Protein AF-A0A957IS91-F1 (afdb_monomer_lite)

Sequence (180 aa):
MLILPFYLSLERFSLSYPRSFPLLPERNVWNQNNEVGQFDVSTPWYSYVKANGDSWSEVRGMHPDLYAPIGESTNSTGSGFLGIGRINDPQIGEYIDAMVPVNPDDPTNFAMVQEFLQYTVEQMYNITTISFKKFVTWDERFWTGFPTAEEPAVMPLYWFQGGKYAIQSLEPVGGTTSSN

pLDDT: mean 80.68, std 21.42, range [22.53, 98.19]

Secondary structure (DSSP, 8-state):
--------------------S-----HHHHHHHHHHT--S--------S-TTS--HHHHGGG-GGG---TTS-GGGTT-GGGGGG----HHHHHHHHHHTTS-TTSHHHHHHHHHHHHHHHHTT-S----PPP------TTTEE----SSS-SS---TTSTTHHHHGGG-EETT------

Structure (mmCIF, N/CA/C/O backbone):
data_AF-A0A957IS91-F1
#
_entry.id   AF-A0A957IS91-F1
#
loop_
_atom_site.group_PDB
_atom_site.id
_atom_site.type_symbol
_atom_site.label_atom_id
_atom_site.label_alt_id
_atom_site.label_comp_id
_atom_site.label_asym_id
_atom_site.label_entity_id
_atom_site.label_seq_id
_atom_site.pdbx_PDB_ins_code
_atom_site.Cartn_x
_atom_site.Cartn_y
_atom_site.Cartn_z
_atom_site.occupancy
_atom_site.B_iso_or_equiv
_atom_site.auth_seq_id
_atom_site.auth_comp_id
_atom_site.auth_asym_id
_atom_site.auth_atom_id
_atom_site.pdbx_PDB_model_num
ATOM 1 N N . MET A 1 1 ? -8.140 35.185 -18.432 1.00 33.38 1 MET A N 1
ATOM 2 C CA . MET A 1 1 ? -7.737 33.922 -19.084 1.00 33.38 1 MET A CA 1
ATOM 3 C C . MET A 1 1 ? -8.965 33.028 -19.096 1.00 33.38 1 MET A C 1
ATOM 5 O O . MET A 1 1 ? -9.538 32.825 -18.035 1.00 33.38 1 MET A O 1
ATOM 9 N N . LEU A 1 2 ? -9.469 32.691 -20.286 1.00 22.53 2 LEU A N 1
ATOM 10 C CA . LEU A 1 2 ? -10.793 32.094 -20.485 1.00 22.53 2 LEU A CA 1
ATOM 11 C C . LEU A 1 2 ? -10.884 30.676 -19.906 1.00 22.53 2 LEU A C 1
ATOM 13 O O . LEU A 1 2 ? -10.027 29.841 -20.172 1.00 22.53 2 LEU A O 1
ATOM 17 N N . ILE A 1 3 ? -11.973 30.421 -19.182 1.00 27.77 3 ILE A N 1
ATOM 18 C CA . ILE A 1 3 ? -12.456 29.086 -18.829 1.00 27.77 3 ILE A CA 1
ATOM 19 C C . ILE A 1 3 ? -13.376 28.644 -19.972 1.00 27.77 3 ILE A C 1
ATOM 21 O O . ILE A 1 3 ? -14.403 29.276 -20.216 1.00 27.77 3 ILE A O 1
ATOM 25 N N . LEU A 1 4 ? -12.992 27.588 -20.687 1.00 23.02 4 LEU A N 1
ATOM 26 C CA . LEU A 1 4 ? -13.831 26.907 -21.674 1.00 23.02 4 LEU A CA 1
ATOM 27 C C . LEU A 1 4 ? -14.389 25.625 -21.034 1.00 23.02 4 LEU A C 1
ATOM 29 O O . LEU A 1 4 ? -13.597 24.771 -20.634 1.00 23.02 4 LEU A O 1
ATOM 33 N N . PRO A 1 5 ? -15.718 25.463 -20.922 1.00 29.02 5 PRO A N 1
ATOM 34 C CA . PRO A 1 5 ? -16.318 24.215 -20.479 1.00 29.02 5 PRO A CA 1
ATOM 35 C C . PRO A 1 5 ? -16.374 23.230 -21.653 1.00 29.02 5 PRO A C 1
ATOM 37 O O . PRO A 1 5 ? -17.042 23.485 -22.656 1.00 29.02 5 PRO A O 1
ATOM 40 N N . PHE A 1 6 ? -15.694 22.090 -21.531 1.00 26.09 6 PHE A N 1
ATOM 41 C CA . PHE A 1 6 ? -15.917 20.960 -22.429 1.00 26.09 6 PHE A CA 1
ATOM 42 C C . PHE A 1 6 ? -17.218 20.254 -22.036 1.00 26.09 6 PHE A C 1
ATOM 44 O O . PHE A 1 6 ? -17.311 19.583 -21.012 1.00 26.09 6 PHE A O 1
ATOM 51 N N . TYR A 1 7 ? -18.228 20.437 -22.882 1.00 24.75 7 TYR A N 1
ATOM 52 C CA . TYR A 1 7 ? -19.416 19.598 -22.972 1.00 24.75 7 TYR A CA 1
ATOM 53 C C . TYR A 1 7 ? -18.989 18.261 -23.599 1.00 24.75 7 TYR A C 1
ATOM 55 O O . TYR A 1 7 ? -18.598 18.235 -24.766 1.00 24.75 7 TYR A O 1
ATOM 63 N N . LEU A 1 8 ? -19.052 17.156 -22.854 1.00 27.36 8 LEU A N 1
ATOM 64 C CA . LEU A 1 8 ? -19.012 15.814 -23.439 1.00 27.36 8 LEU A CA 1
ATOM 65 C C . LEU A 1 8 ? -20.434 15.252 -23.464 1.00 27.36 8 LEU A C 1
ATOM 67 O O . LEU A 1 8 ? -21.094 15.100 -22.439 1.00 27.36 8 LEU A O 1
ATOM 71 N N . SER A 1 9 ? -20.889 15.027 -24.692 1.00 24.97 9 SER A N 1
ATOM 72 C CA . SER A 1 9 ? -22.183 14.484 -25.087 1.00 24.97 9 SER A CA 1
ATOM 73 C C . SER A 1 9 ? -22.446 13.117 -24.446 1.00 24.97 9 SER A C 1
ATOM 75 O O . SER A 1 9 ? -21.684 12.171 -24.639 1.00 24.97 9 SER A O 1
ATOM 77 N N . LEU A 1 10 ? -23.552 13.012 -23.707 1.00 31.70 10 LEU A N 1
ATOM 78 C CA . LEU A 1 10 ? -24.162 11.749 -23.295 1.00 31.70 10 LEU A CA 1
ATOM 79 C C . LEU A 1 10 ? -24.961 11.182 -24.476 1.00 31.70 10 LEU A C 1
ATOM 81 O O . LEU A 1 10 ? -26.180 11.321 -24.527 1.00 31.70 10 LEU A O 1
ATOM 85 N N . GLU A 1 11 ? -24.293 10.519 -25.419 1.00 28.36 11 GLU A N 1
ATOM 86 C CA . GLU A 1 11 ? -24.977 9.708 -26.428 1.00 28.36 11 GLU A CA 1
ATOM 87 C C . GLU A 1 11 ? -24.406 8.284 -26.493 1.00 28.36 11 GLU A C 1
ATOM 89 O O . GLU A 1 11 ? -23.259 8.052 -26.858 1.00 28.36 11 GLU A O 1
ATOM 94 N N . ARG A 1 12 ? -25.292 7.331 -26.166 1.00 27.02 12 ARG A N 1
ATOM 95 C CA . ARG A 1 12 ? -25.247 5.880 -26.431 1.00 27.02 12 ARG A CA 1
ATOM 96 C C . ARG A 1 12 ? -24.172 5.053 -25.717 1.00 27.02 12 ARG A C 1
ATOM 98 O O . ARG A 1 12 ? -23.272 4.484 -26.324 1.00 27.02 12 ARG A O 1
ATOM 105 N N . PHE A 1 13 ? -24.448 4.776 -24.445 1.00 30.67 13 PHE A N 1
ATOM 106 C CA . PHE A 1 13 ? -24.120 3.477 -23.852 1.00 30.67 13 PHE A CA 1
ATOM 107 C C . PHE A 1 13 ? -24.886 2.373 -24.611 1.00 30.67 13 PHE A C 1
ATOM 109 O O . PHE A 1 13 ? -26.092 2.208 -24.440 1.00 30.67 13 PHE A O 1
ATOM 116 N N . SER A 1 14 ? -24.195 1.628 -25.471 1.00 29.02 14 SER A N 1
ATOM 117 C CA . SER A 1 14 ? -24.682 0.371 -26.051 1.00 29.02 14 SER A CA 1
ATOM 118 C C . SER A 1 14 ? -23.737 -0.749 -25.631 1.00 29.02 14 SER A C 1
ATOM 120 O O . SER A 1 14 ? -22.934 -1.235 -26.423 1.00 29.02 14 SER A O 1
ATOM 122 N N . LEU A 1 15 ? -23.834 -1.166 -24.369 1.00 33.59 15 LEU A N 1
ATOM 123 C CA . LEU A 1 15 ? -23.301 -2.456 -23.946 1.00 33.59 15 LEU A CA 1
ATOM 124 C C . LEU A 1 15 ? -24.260 -3.544 -24.435 1.00 33.59 15 LEU A C 1
ATOM 126 O O . LEU A 1 15 ? -25.251 -3.868 -23.779 1.00 33.59 15 LEU A O 1
ATOM 130 N N . SER A 1 16 ? -23.980 -4.105 -25.606 1.00 32.78 16 SER A N 1
ATOM 131 C CA . SER A 1 16 ? -24.587 -5.356 -26.054 1.00 32.78 16 SER A CA 1
ATOM 132 C C . SER A 1 16 ? -23.918 -6.525 -25.327 1.00 32.78 16 SER A C 1
ATOM 134 O O . SER A 1 16 ? -23.074 -7.212 -25.892 1.00 32.78 16 SER A O 1
ATOM 136 N N . TYR A 1 17 ? -24.284 -6.738 -24.062 1.00 34.69 17 TYR A N 1
ATOM 137 C CA . TYR A 1 17 ? -24.038 -8.004 -23.370 1.00 34.69 17 TYR A CA 1
ATOM 138 C C . TYR A 1 17 ? -25.308 -8.867 -23.451 1.00 34.69 17 TYR A C 1
ATOM 140 O O . TYR A 1 17 ? -26.397 -8.363 -23.148 1.00 34.69 17 TYR A O 1
ATOM 148 N N . PRO A 1 18 ? -25.224 -10.149 -23.855 1.00 36.84 18 PRO A N 1
ATOM 149 C CA . PRO A 1 18 ? -26.378 -11.038 -23.841 1.00 36.84 18 PRO A CA 1
ATOM 150 C C . PRO A 1 18 ? -26.855 -11.234 -22.395 1.00 36.84 18 PRO A C 1
ATOM 152 O O . PRO A 1 18 ? -26.149 -11.771 -21.545 1.00 36.84 18 PRO A O 1
ATOM 155 N N . ARG A 1 19 ? -28.070 -10.750 -22.108 1.00 44.22 19 ARG A N 1
ATOM 156 C CA . ARG A 1 19 ? -28.733 -10.889 -20.807 1.00 44.22 19 ARG A CA 1
ATOM 157 C C . ARG A 1 19 ? -29.225 -12.320 -20.615 1.00 44.22 19 ARG A C 1
ATOM 159 O O . ARG A 1 19 ? -30.323 -12.651 -21.055 1.00 44.22 19 ARG A O 1
ATOM 166 N N . SER A 1 20 ? -28.469 -13.121 -19.876 1.00 42.72 20 SER A N 1
ATOM 167 C CA . SER A 1 20 ? -29.019 -14.269 -19.149 1.00 42.72 20 SER A CA 1
ATOM 168 C C . SER A 1 20 ? -28.084 -14.710 -18.022 1.00 42.72 20 SER A C 1
ATOM 170 O O . SER A 1 20 ? -27.448 -15.751 -18.123 1.00 42.72 20 SER A O 1
ATOM 172 N N . PHE A 1 21 ? -28.004 -13.936 -16.939 1.00 42.19 21 PHE A N 1
ATOM 173 C CA . PHE A 1 21 ? -27.538 -14.445 -15.644 1.00 42.19 21 PHE A CA 1
ATOM 174 C C . PHE A 1 21 ? -28.371 -13.811 -14.517 1.00 42.19 21 PHE A C 1
ATOM 176 O O . PHE A 1 21 ? -28.666 -12.614 -14.591 1.00 42.19 21 PHE A O 1
ATOM 183 N N . PRO A 1 22 ? -28.821 -14.588 -13.514 1.00 49.31 22 PRO A N 1
ATOM 184 C CA . PRO A 1 22 ? -29.612 -14.059 -12.412 1.00 49.31 22 PRO A CA 1
ATOM 185 C C . PRO A 1 22 ? -28.775 -13.097 -11.559 1.00 49.31 22 PRO A C 1
ATOM 187 O O . PRO A 1 22 ? -27.645 -13.389 -11.176 1.00 49.31 22 PRO A O 1
ATOM 190 N N . LEU A 1 23 ? -29.362 -11.933 -11.288 1.00 45.19 23 LEU A N 1
ATOM 191 C CA . LEU A 1 23 ? -28.785 -10.824 -10.537 1.00 45.19 23 LEU A CA 1
ATOM 192 C C . LEU A 1 23 ? -28.700 -11.167 -9.043 1.00 45.19 23 LEU A C 1
ATOM 194 O O . LEU A 1 23 ? -29.631 -10.914 -8.282 1.00 45.19 23 LEU A O 1
ATOM 198 N N . LEU A 1 24 ? -27.554 -11.688 -8.623 1.00 37.75 24 LEU A N 1
ATOM 199 C CA . LEU A 1 24 ? -27.008 -11.435 -7.295 1.00 37.75 24 LEU A CA 1
ATOM 200 C C . LEU A 1 24 ? -25.665 -10.728 -7.521 1.00 37.75 24 LEU A C 1
ATOM 202 O O . LEU A 1 24 ? -24.849 -11.256 -8.276 1.00 37.75 24 LEU A O 1
ATOM 206 N N . PRO A 1 25 ? -25.395 -9.552 -6.924 1.00 50.19 25 PRO A N 1
ATOM 207 C CA . PRO A 1 25 ? -24.035 -9.042 -6.866 1.00 50.19 25 PRO A CA 1
ATOM 208 C C . PRO A 1 25 ? -23.265 -9.945 -5.900 1.00 50.19 25 PRO A C 1
ATOM 210 O O . PRO A 1 25 ? -23.197 -9.706 -4.696 1.00 50.19 25 PRO A O 1
ATOM 213 N N . GLU A 1 26 ? -22.764 -11.064 -6.408 1.00 54.16 26 GLU A N 1
ATOM 214 C CA . GLU A 1 26 ? -21.944 -11.975 -5.634 1.00 54.16 26 GLU A CA 1
ATOM 215 C C . GLU A 1 26 ? -20.597 -11.284 -5.379 1.00 54.16 26 GLU A C 1
ATOM 217 O O . GLU A 1 26 ? -19.881 -10.936 -6.317 1.00 54.16 26 GLU A O 1
ATOM 222 N N . ARG A 1 27 ? -20.233 -11.081 -4.102 1.00 51.84 27 ARG A N 1
ATOM 223 C CA . ARG A 1 27 ? -18.931 -10.521 -3.668 1.00 51.84 27 ARG A CA 1
ATOM 224 C C . ARG A 1 27 ? -17.736 -11.193 -4.365 1.00 51.84 27 ARG A C 1
ATOM 226 O O . ARG A 1 27 ? -16.683 -10.582 -4.518 1.00 51.84 27 ARG A O 1
ATOM 233 N N . ASN A 1 28 ? -17.927 -12.442 -4.779 1.00 65.75 28 ASN A N 1
ATOM 234 C CA . ASN A 1 28 ? -16.974 -13.255 -5.517 1.00 65.75 28 ASN A CA 1
ATOM 235 C C . ASN A 1 28 ? -16.520 -12.595 -6.833 1.00 65.75 28 ASN A C 1
ATOM 237 O O . ASN A 1 28 ? -15.327 -12.559 -7.104 1.00 65.75 28 ASN A O 1
ATOM 241 N N . VAL A 1 29 ? -17.429 -11.952 -7.578 1.00 83.00 29 VAL A N 1
ATOM 242 C CA . VAL A 1 29 ? -17.112 -11.352 -8.888 1.00 83.00 29 VAL A CA 1
ATOM 243 C C . VAL A 1 29 ? -16.127 -10.190 -8.763 1.00 83.00 29 VAL A C 1
ATOM 245 O O . VAL A 1 29 ? -15.231 -10.059 -9.588 1.00 83.00 29 VAL A O 1
ATOM 248 N N . TRP A 1 30 ? -16.239 -9.355 -7.720 1.00 85.75 30 TRP A N 1
ATOM 249 C CA . TRP A 1 30 ? -15.304 -8.237 -7.539 1.00 85.75 30 TRP A CA 1
ATOM 250 C C . TRP A 1 30 ? -13.885 -8.732 -7.248 1.00 85.75 30 TRP A C 1
ATOM 252 O O . TRP A 1 30 ? -12.947 -8.299 -7.916 1.00 85.75 30 TRP A O 1
ATOM 262 N N . ASN A 1 31 ? -13.725 -9.655 -6.291 1.00 87.56 31 ASN A N 1
ATOM 263 C CA . ASN A 1 31 ? -12.413 -10.228 -5.972 1.00 87.56 31 ASN A CA 1
ATOM 264 C C . ASN A 1 31 ? -11.833 -10.941 -7.193 1.00 87.56 31 ASN A C 1
ATOM 266 O O . ASN A 1 31 ? -10.716 -10.637 -7.591 1.00 87.56 31 ASN A O 1
ATOM 270 N N . GLN A 1 32 ? -12.619 -11.809 -7.832 1.00 89.25 32 GLN A N 1
ATOM 271 C CA . GLN A 1 32 ? -12.192 -12.560 -9.006 1.00 89.25 32 GLN A CA 1
ATOM 272 C C . GLN A 1 32 ? -11.726 -11.627 -10.128 1.00 89.25 32 GLN A C 1
ATOM 274 O O . GLN A 1 32 ? -10.620 -11.792 -10.635 1.00 89.25 32 GLN A O 1
ATOM 279 N N . ASN A 1 33 ? -12.516 -10.606 -10.472 1.00 91.69 33 ASN A N 1
ATOM 280 C CA . ASN A 1 33 ? -12.156 -9.659 -11.525 1.00 91.69 33 ASN A CA 1
ATOM 281 C C . ASN A 1 33 ? -10.867 -8.897 -11.200 1.00 91.69 33 ASN A C 1
ATOM 283 O O . ASN A 1 33 ? -10.045 -8.703 -12.089 1.00 91.69 33 ASN A O 1
ATOM 287 N N . ASN A 1 34 ? -10.652 -8.496 -9.943 1.00 91.81 34 ASN A N 1
ATOM 288 C CA . ASN A 1 34 ? -9.395 -7.864 -9.529 1.00 91.81 34 ASN A CA 1
ATOM 289 C C . ASN A 1 34 ? -8.211 -8.834 -9.623 1.00 91.81 34 ASN A C 1
ATOM 291 O O . ASN A 1 34 ? -7.154 -8.486 -10.147 1.00 91.81 34 ASN A O 1
ATOM 295 N N . GLU A 1 35 ? -8.399 -10.060 -9.142 1.00 90.69 35 GLU A N 1
ATOM 296 C CA . GLU A 1 35 ? -7.369 -11.094 -9.129 1.00 90.69 35 GLU A CA 1
ATOM 297 C C . GLU A 1 35 ? -6.911 -11.468 -10.532 1.00 90.69 35 GLU A C 1
ATOM 299 O O . GLU A 1 35 ? -5.716 -11.677 -10.710 1.00 90.69 35 GLU A O 1
ATOM 304 N N . VAL A 1 36 ? -7.814 -11.520 -11.520 1.00 93.38 36 VAL A N 1
ATOM 305 C CA . VAL A 1 36 ? -7.482 -11.838 -12.923 1.00 93.38 36 VAL A CA 1
ATOM 306 C C . VAL A 1 36 ? -7.310 -10.609 -13.826 1.00 93.38 36 VAL A C 1
ATOM 308 O O . VAL A 1 36 ? -7.048 -10.759 -15.017 1.00 93.38 36 VAL A O 1
ATOM 311 N N . GLY A 1 37 ? -7.441 -9.390 -13.299 1.00 92.88 37 GLY A N 1
ATOM 312 C CA . GLY A 1 37 ? -7.270 -8.156 -14.077 1.00 92.88 37 GLY A CA 1
ATOM 313 C C . GLY A 1 37 ? -8.407 -7.860 -15.065 1.00 92.88 37 GLY A C 1
ATOM 314 O O . GLY A 1 37 ? -8.194 -7.180 -16.062 1.00 92.88 37 GLY A O 1
ATOM 315 N N . GLN A 1 38 ? -9.612 -8.384 -14.829 1.00 93.25 38 GLN A N 1
ATOM 316 C CA . GLN A 1 38 ? -10.804 -8.143 -15.651 1.00 93.25 38 GLN A CA 1
ATOM 317 C C . GLN A 1 38 ? -11.577 -6.900 -15.182 1.00 93.25 38 GLN A C 1
ATOM 319 O O . GLN A 1 38 ? -12.720 -6.986 -14.727 1.00 93.25 38 GLN A O 1
ATOM 324 N N . PHE A 1 39 ? -10.946 -5.731 -15.280 1.00 91.88 39 PHE A N 1
ATOM 325 C CA . PHE A 1 39 ? -11.555 -4.438 -14.969 1.00 91.88 39 PHE A CA 1
ATOM 326 C C . PHE A 1 39 ? -10.916 -3.316 -15.800 1.00 91.88 39 PHE A C 1
ATOM 328 O O . PHE A 1 39 ? -9.739 -3.393 -16.135 1.00 91.88 39 PHE A O 1
ATOM 335 N N . ASP A 1 40 ? -11.677 -2.255 -16.085 1.00 91.19 40 ASP A N 1
ATOM 336 C CA . ASP A 1 40 ? -11.131 -1.022 -16.679 1.00 91.19 40 ASP A CA 1
ATOM 337 C C . ASP A 1 40 ? -10.598 -0.075 -15.593 1.00 91.19 40 ASP A C 1
ATOM 339 O O . ASP A 1 40 ? -9.540 0.531 -15.725 1.00 91.19 40 ASP A O 1
ATOM 343 N N . VAL A 1 41 ? -11.347 0.043 -14.491 1.00 90.50 41 VAL A N 1
ATOM 344 C CA . VAL A 1 41 ? -10.998 0.845 -13.313 1.00 90.50 41 VAL A CA 1
ATOM 345 C C . VAL A 1 41 ? -11.390 0.063 -12.064 1.00 90.50 41 VAL A C 1
ATOM 347 O O . VAL A 1 41 ? -12.507 -0.449 -11.969 1.00 90.50 41 VAL A O 1
ATOM 350 N N . SER A 1 42 ? -10.485 0.002 -11.090 1.00 89.50 42 SER A N 1
ATOM 351 C CA . SER A 1 42 ? -10.752 -0.549 -9.762 1.00 89.50 42 SER A CA 1
ATOM 352 C C . SER A 1 42 ? -10.360 0.457 -8.685 1.00 89.50 42 SER A C 1
ATOM 354 O O . SER A 1 42 ? -9.519 1.328 -8.899 1.00 89.50 42 SER A O 1
ATOM 356 N N . THR A 1 43 ? -10.978 0.337 -7.514 1.00 88.62 43 THR A N 1
ATOM 357 C CA . THR A 1 43 ? -10.685 1.166 -6.337 1.00 88.62 43 THR A CA 1
ATOM 358 C C . THR A 1 43 ? -10.249 0.286 -5.161 1.00 88.62 43 THR A C 1
ATOM 360 O O . THR A 1 43 ? -10.977 0.185 -4.167 1.00 88.62 43 THR A O 1
ATOM 363 N N . PRO A 1 44 ? -9.122 -0.437 -5.279 1.00 85.88 44 PRO A N 1
ATOM 364 C CA . PRO A 1 44 ? -8.609 -1.269 -4.201 1.00 85.88 44 PRO A CA 1
ATOM 365 C C . PRO A 1 44 ? -7.944 -0.414 -3.112 1.00 85.88 44 PRO A C 1
ATOM 367 O O . PRO A 1 44 ? -7.706 0.785 -3.267 1.00 85.88 44 PRO A O 1
ATOM 370 N N . TRP A 1 45 ? -7.630 -1.057 -1.990 1.00 84.00 45 TRP A N 1
ATOM 371 C CA . TRP A 1 45 ? -6.858 -0.441 -0.918 1.00 84.00 45 TRP A CA 1
ATOM 372 C C . TRP A 1 45 ? -5.364 -0.557 -1.209 1.00 84.00 45 TRP A C 1
ATOM 374 O O . TRP A 1 45 ? -4.874 -1.661 -1.441 1.00 84.00 45 TRP A O 1
ATOM 384 N N . TYR A 1 46 ? -4.649 0.563 -1.114 1.00 82.75 46 TYR A N 1
ATOM 385 C CA . TYR A 1 46 ? -3.196 0.608 -1.238 1.00 82.75 46 TYR A CA 1
ATOM 386 C C . TYR A 1 46 ? -2.551 1.343 -0.071 1.00 82.75 46 TYR A C 1
ATOM 388 O O . TYR A 1 46 ? -3.114 2.272 0.508 1.00 82.75 46 TYR A O 1
ATOM 396 N N . SER A 1 47 ? -1.346 0.898 0.248 1.00 86.94 47 SER A N 1
ATOM 397 C CA . SER A 1 47 ? -0.418 1.519 1.175 1.00 86.94 47 SER A CA 1
ATOM 398 C C . SER A 1 47 ? 0.948 1.432 0.512 1.00 86.94 47 SER A C 1
ATOM 400 O O . SER A 1 47 ? 1.309 0.376 0.002 1.00 86.94 47 SER A O 1
ATOM 402 N N . TYR A 1 48 ? 1.656 2.556 0.452 1.00 90.06 48 TYR A N 1
ATOM 403 C CA . TYR A 1 48 ? 2.996 2.617 -0.129 1.00 90.06 48 TYR A CA 1
ATOM 404 C C . TYR A 1 48 ? 4.078 2.711 0.938 1.00 90.06 48 TYR A C 1
ATOM 406 O O . TYR A 1 48 ? 5.212 2.350 0.682 1.00 90.06 48 TYR A O 1
ATOM 414 N N . VAL A 1 49 ? 3.755 3.230 2.123 1.00 91.62 49 VAL A N 1
ATOM 415 C CA . VAL A 1 49 ? 4.749 3.525 3.155 1.00 91.62 49 VAL A CA 1
ATOM 416 C C . VAL A 1 49 ? 4.143 3.258 4.523 1.00 91.62 49 VAL A C 1
ATOM 418 O O . VAL A 1 49 ? 2.987 3.595 4.793 1.00 91.62 49 VAL A O 1
ATOM 421 N N . LYS A 1 50 ? 4.942 2.669 5.405 1.00 89.62 50 LYS A N 1
ATOM 422 C CA . LYS A 1 50 ? 4.606 2.463 6.810 1.00 89.62 50 LYS A CA 1
ATOM 423 C C . LYS A 1 50 ? 4.724 3.750 7.613 1.00 89.62 50 LYS A C 1
ATOM 425 O O . LYS A 1 50 ? 5.387 4.708 7.235 1.00 89.62 50 LYS A O 1
ATOM 430 N N . ALA A 1 51 ? 4.145 3.740 8.810 1.00 85.06 51 ALA A N 1
ATOM 431 C CA . ALA A 1 51 ? 4.239 4.871 9.731 1.00 85.06 51 ALA A CA 1
ATOM 432 C C . ALA A 1 51 ? 5.685 5.223 10.146 1.00 85.06 51 ALA A C 1
ATOM 434 O O . ALA A 1 51 ? 5.934 6.361 10.525 1.00 85.06 51 ALA A O 1
ATOM 435 N N . ASN A 1 52 ? 6.627 4.274 10.074 1.00 87.94 52 ASN A N 1
ATOM 436 C CA . ASN A 1 52 ? 8.049 4.513 10.349 1.00 87.94 52 ASN A CA 1
ATOM 437 C C . ASN A 1 52 ? 8.834 5.042 9.132 1.00 87.94 52 ASN A C 1
ATOM 439 O O . ASN A 1 52 ? 10.030 5.268 9.253 1.00 87.94 52 ASN A O 1
ATOM 443 N N . GLY A 1 53 ? 8.190 5.224 7.974 1.00 90.69 53 GLY A N 1
ATOM 444 C CA . GLY A 1 53 ? 8.831 5.712 6.752 1.00 90.69 53 GLY A CA 1
ATOM 445 C C . GLY A 1 53 ? 9.407 4.627 5.838 1.00 90.69 53 GLY A C 1
ATOM 446 O O . GLY A 1 53 ? 9.788 4.951 4.719 1.00 90.69 53 GLY A O 1
ATOM 447 N N . ASP A 1 54 ? 9.426 3.357 6.256 1.00 94.56 54 ASP A N 1
ATOM 448 C CA . ASP A 1 54 ? 9.822 2.244 5.383 1.00 94.56 54 ASP A CA 1
ATOM 449 C C . ASP A 1 54 ? 8.737 1.914 4.350 1.00 94.56 54 ASP A C 1
ATOM 451 O O . ASP A 1 54 ? 7.547 1.866 4.671 1.00 94.56 54 ASP A O 1
ATOM 455 N N . SER A 1 55 ? 9.160 1.646 3.117 1.00 94.94 55 SER A N 1
ATOM 456 C CA . SER A 1 55 ? 8.286 1.315 1.987 1.00 94.94 55 SER A CA 1
ATOM 457 C C . SER A 1 55 ? 8.410 -0.142 1.560 1.00 94.94 55 SER A C 1
ATOM 459 O O . SER A 1 55 ? 7.416 -0.739 1.152 1.00 94.94 55 SER A O 1
ATOM 461 N N . TRP A 1 56 ? 9.595 -0.757 1.680 1.00 94.94 56 TRP A N 1
ATOM 462 C CA . TRP A 1 56 ? 9.911 -2.010 0.981 1.00 94.94 56 TRP A CA 1
ATOM 463 C C . TRP A 1 56 ? 8.862 -3.096 1.213 1.00 94.94 56 TRP A C 1
ATOM 465 O O . TRP A 1 56 ? 8.338 -3.719 0.289 1.00 94.94 56 TRP A O 1
ATOM 475 N N . SER A 1 57 ? 8.497 -3.288 2.474 1.00 91.94 57 SER A N 1
ATOM 476 C CA . SER A 1 57 ? 7.532 -4.308 2.874 1.00 91.94 57 SER A CA 1
ATOM 477 C C . SER A 1 57 ? 6.096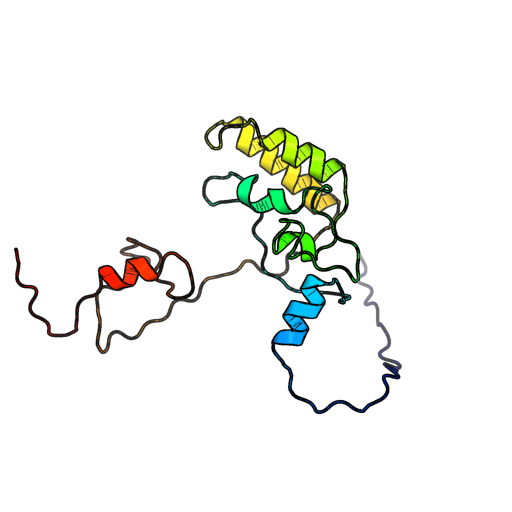 -4.048 2.391 1.00 91.94 57 SER A C 1
ATOM 479 O O . SER A 1 57 ? 5.330 -5.005 2.272 1.00 91.94 57 SER A O 1
ATOM 481 N N . GLU A 1 58 ? 5.749 -2.796 2.083 1.00 92.56 58 GLU A N 1
ATOM 482 C CA . GLU A 1 58 ? 4.455 -2.376 1.531 1.00 92.56 58 GLU A CA 1
ATOM 483 C C . GLU A 1 58 ? 4.423 -2.423 0.001 1.00 92.56 58 GLU A C 1
ATOM 485 O O . GLU A 1 58 ? 3.342 -2.571 -0.551 1.00 92.56 58 GLU A O 1
ATOM 490 N N . VAL A 1 59 ? 5.569 -2.330 -0.688 1.00 94.50 59 VAL A N 1
ATOM 491 C CA . VAL A 1 59 ? 5.614 -2.205 -2.162 1.00 94.50 59 VAL A CA 1
ATOM 492 C C . VAL A 1 59 ? 6.272 -3.374 -2.883 1.00 94.50 59 VAL A C 1
ATOM 494 O O . VAL A 1 59 ? 6.093 -3.509 -4.089 1.00 94.50 59 VAL A O 1
ATOM 497 N N . ARG A 1 60 ? 6.966 -4.279 -2.176 1.00 94.25 60 ARG A N 1
ATOM 498 C CA . ARG A 1 60 ? 7.680 -5.428 -2.775 1.00 94.25 60 ARG A CA 1
ATOM 499 C C . ARG A 1 60 ? 6.836 -6.280 -3.726 1.00 94.25 60 ARG A C 1
ATOM 501 O O . ARG A 1 60 ? 7.369 -6.893 -4.639 1.00 94.25 60 ARG A O 1
ATOM 508 N N . GLY A 1 61 ? 5.518 -6.333 -3.519 1.00 93.75 61 GLY A N 1
ATOM 509 C CA . GLY A 1 61 ? 4.604 -7.082 -4.383 1.00 93.75 61 GLY A CA 1
ATOM 510 C C . GLY A 1 61 ? 4.410 -6.468 -5.774 1.00 93.75 61 GLY A C 1
ATOM 511 O O . GLY A 1 61 ? 3.816 -7.112 -6.629 1.00 93.75 61 GLY A O 1
ATOM 512 N N . MET A 1 62 ? 4.903 -5.249 -6.007 1.00 94.38 62 MET A N 1
ATOM 513 C CA . MET A 1 62 ? 4.937 -4.597 -7.319 1.00 94.38 62 MET A CA 1
ATOM 514 C C . MET A 1 62 ? 6.155 -5.005 -8.159 1.00 94.38 62 MET A C 1
ATOM 516 O O . MET A 1 62 ? 6.273 -4.550 -9.293 1.00 94.38 62 MET A O 1
ATOM 520 N N . HIS A 1 63 ? 7.067 -5.826 -7.622 1.00 96.75 63 HIS A N 1
ATOM 521 C CA . HIS A 1 63 ? 8.253 -6.253 -8.359 1.00 96.75 63 HIS A CA 1
ATOM 522 C C . HIS A 1 63 ? 7.855 -7.000 -9.652 1.00 96.75 63 HIS A C 1
ATOM 524 O O . HIS A 1 63 ? 7.008 -7.898 -9.576 1.00 96.75 63 HIS A O 1
ATOM 530 N N . PRO A 1 64 ? 8.459 -6.689 -10.818 1.00 96.75 64 PRO A N 1
ATOM 531 C CA . PRO A 1 64 ? 8.128 -7.311 -12.108 1.00 96.75 64 PRO A CA 1
ATOM 532 C C . PRO A 1 64 ? 8.169 -8.844 -12.118 1.00 96.75 64 PRO A C 1
ATOM 534 O O . PRO A 1 64 ? 7.352 -9.476 -12.778 1.00 96.75 64 PRO A O 1
ATOM 537 N N . ASP A 1 65 ? 9.049 -9.461 -11.328 1.00 96.81 65 ASP A N 1
ATOM 538 C CA . ASP A 1 65 ? 9.109 -10.929 -11.188 1.00 96.81 65 ASP A CA 1
ATOM 539 C C . ASP A 1 65 ? 7.831 -11.556 -10.604 1.00 96.81 65 ASP A C 1
ATOM 541 O O . ASP A 1 65 ? 7.604 -12.757 -10.746 1.00 96.81 65 ASP A O 1
ATOM 545 N N . LEU A 1 66 ? 6.992 -10.761 -9.935 1.00 96.56 66 LEU A N 1
ATOM 546 C CA . LEU A 1 66 ? 5.719 -11.191 -9.350 1.00 96.56 66 LEU A CA 1
ATOM 547 C C . LEU A 1 66 ? 4.524 -10.828 -10.251 1.00 96.56 66 LEU A C 1
ATOM 549 O O . LEU A 1 66 ? 3.367 -10.943 -9.831 1.00 96.56 66 LEU A O 1
ATOM 553 N N . TYR A 1 67 ? 4.787 -10.375 -11.478 1.00 96.50 67 TYR A N 1
ATOM 554 C CA . TYR A 1 67 ? 3.768 -10.012 -12.452 1.00 96.50 67 TYR A CA 1
ATOM 555 C C . TYR A 1 67 ? 2.957 -11.229 -12.918 1.00 96.50 67 TYR A C 1
ATOM 557 O O . TYR A 1 67 ? 3.493 -12.306 -13.173 1.00 96.50 67 TYR A O 1
ATOM 565 N N . ALA A 1 68 ? 1.652 -11.021 -13.097 1.00 95.69 68 ALA A N 1
ATOM 566 C CA . ALA A 1 68 ? 0.765 -11.928 -13.819 1.00 95.69 68 ALA A CA 1
ATOM 567 C C . ALA A 1 68 ? 0.055 -11.151 -14.937 1.00 95.69 68 ALA A C 1
ATOM 569 O O . ALA A 1 68 ? -0.419 -10.042 -14.678 1.00 95.69 68 ALA A O 1
ATOM 570 N N . PRO A 1 69 ? -0.077 -11.699 -16.155 1.00 94.81 69 PRO A N 1
ATOM 571 C CA . PRO A 1 69 ? -0.836 -11.054 -17.221 1.00 94.81 69 PRO A CA 1
ATOM 572 C C . PRO A 1 69 ? -2.346 -11.016 -16.927 1.00 94.81 69 PRO A C 1
ATOM 574 O O . PRO A 1 69 ? -2.860 -11.651 -16.004 1.00 94.81 69 PRO A O 1
ATOM 577 N N . ILE A 1 70 ? -3.088 -10.239 -17.720 1.00 94.00 70 ILE A N 1
ATOM 578 C CA . ILE A 1 70 ? -4.559 -10.226 -17.667 1.00 94.00 70 ILE A CA 1
ATOM 579 C C . ILE A 1 70 ? -5.090 -11.616 -18.045 1.00 94.00 70 ILE A C 1
ATOM 581 O O . ILE A 1 70 ? -4.646 -12.216 -19.020 1.00 9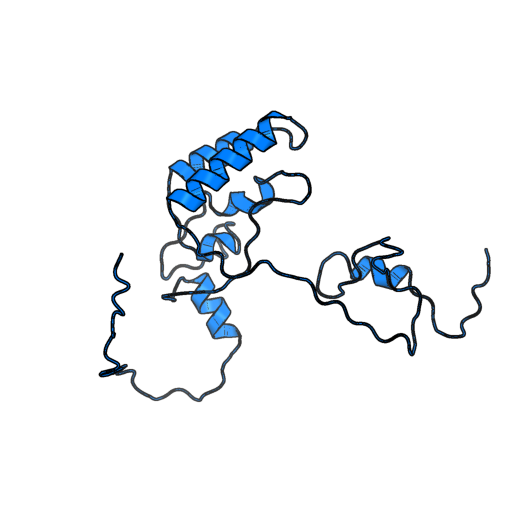4.00 70 ILE A O 1
ATOM 585 N N . GLY A 1 71 ? -6.064 -12.110 -17.283 1.00 92.62 71 GLY A N 1
ATOM 586 C CA . GLY A 1 71 ? -6.617 -13.460 -17.397 1.00 92.62 71 GLY A CA 1
ATOM 587 C C . GLY A 1 71 ? -5.949 -14.478 -16.470 1.00 92.62 71 GLY A C 1
ATOM 588 O O . GLY A 1 71 ? -6.550 -15.512 -16.185 1.00 92.62 71 GLY A O 1
ATOM 589 N N . GLU A 1 72 ? -4.765 -14.169 -15.939 1.00 93.50 72 GLU A N 1
ATOM 590 C CA . GLU A 1 72 ? -4.082 -14.981 -14.932 1.00 93.50 72 GLU A CA 1
ATOM 591 C C . GLU A 1 72 ? -4.235 -14.362 -13.540 1.00 93.50 72 GLU A C 1
ATOM 593 O O . GLU A 1 72 ? -4.224 -13.140 -13.371 1.00 93.50 72 GLU A O 1
ATOM 598 N N . SER A 1 73 ? -4.412 -15.218 -12.530 1.00 92.12 73 SER A N 1
ATOM 599 C CA . SER A 1 73 ? -4.602 -14.780 -11.146 1.00 92.12 73 SER A CA 1
ATOM 600 C C . SER A 1 73 ? -3.282 -14.332 -10.515 1.00 92.12 73 SER A C 1
ATOM 602 O O . SER A 1 73 ? -2.284 -15.044 -10.580 1.00 92.12 73 SER A O 1
ATOM 604 N N . THR A 1 74 ? -3.292 -13.201 -9.810 1.00 92.69 74 THR A N 1
ATOM 605 C CA . THR A 1 74 ? -2.144 -12.722 -9.015 1.00 92.69 74 THR A CA 1
ATOM 606 C C . THR A 1 74 ? -1.949 -13.456 -7.692 1.00 92.69 74 THR A C 1
ATOM 608 O O . THR A 1 74 ? -0.917 -13.303 -7.044 1.00 92.69 74 THR A O 1
ATOM 611 N N . ASN A 1 75 ? -2.916 -14.266 -7.251 1.00 88.00 75 ASN A N 1
ATOM 612 C CA . ASN A 1 75 ? -2.829 -14.932 -5.948 1.00 88.00 75 ASN A CA 1
ATOM 613 C C . ASN A 1 75 ? -1.658 -15.923 -5.859 1.00 88.00 75 ASN A C 1
ATOM 615 O O . ASN A 1 75 ? -1.142 -16.164 -4.769 1.00 88.00 75 ASN A O 1
ATOM 619 N N . SER A 1 76 ? -1.221 -16.478 -6.991 1.00 85.25 76 SER A N 1
ATOM 620 C CA . SER A 1 76 ? -0.117 -17.439 -7.057 1.00 85.25 76 SER A CA 1
ATOM 621 C C . SER A 1 76 ? 1.267 -16.810 -7.211 1.00 85.25 76 SER A C 1
ATOM 623 O O . SER A 1 76 ? 2.251 -17.529 -7.066 1.00 85.25 76 SER A O 1
ATOM 625 N N . THR A 1 77 ? 1.377 -15.510 -7.499 1.00 90.12 77 THR A N 1
ATOM 626 C CA . THR A 1 77 ? 2.683 -14.886 -7.780 1.00 90.12 77 THR A CA 1
ATOM 627 C C . THR A 1 77 ? 3.393 -14.386 -6.531 1.00 90.12 77 THR A C 1
ATOM 629 O O . THR A 1 77 ? 4.598 -14.187 -6.552 1.00 90.12 77 THR A O 1
ATOM 632 N N . GLY A 1 78 ? 2.668 -14.176 -5.430 1.00 88.94 78 GLY A N 1
ATOM 633 C CA . GLY A 1 78 ? 3.213 -13.532 -4.233 1.00 88.94 78 GLY A CA 1
ATOM 634 C C . GLY A 1 78 ? 3.180 -11.999 -4.277 1.00 88.94 78 GLY A C 1
ATOM 635 O O . GLY A 1 78 ? 3.572 -11.370 -3.295 1.00 88.94 78 GLY A O 1
ATOM 636 N N . SER A 1 79 ? 2.638 -11.390 -5.342 1.00 89.25 79 SER A N 1
ATOM 637 C CA . SER A 1 79 ? 2.417 -9.936 -5.434 1.00 89.25 79 SER A CA 1
ATOM 638 C C . SER A 1 79 ? 1.405 -9.412 -4.407 1.00 89.25 79 SER A C 1
ATOM 640 O O . SER A 1 79 ? 1.340 -8.214 -4.124 1.00 89.25 79 SER A O 1
ATOM 642 N N . GLY A 1 80 ? 0.550 -10.297 -3.882 1.00 85.12 80 GLY A N 1
ATOM 643 C CA . GLY A 1 80 ? -0.598 -9.917 -3.064 1.00 85.12 80 GLY A CA 1
ATOM 644 C C . GLY A 1 80 ? -1.522 -8.944 -3.805 1.00 85.12 80 GLY A C 1
ATOM 645 O O . GLY A 1 80 ? -1.621 -8.973 -5.034 1.00 85.12 80 GLY A O 1
ATOM 646 N N . PHE A 1 81 ? -2.164 -8.044 -3.056 1.00 84.31 81 PHE A N 1
ATOM 647 C CA . PHE A 1 81 ? -3.092 -7.041 -3.596 1.00 84.31 81 PHE A CA 1
ATOM 648 C C . PHE A 1 81 ? -2.433 -6.015 -4.541 1.00 84.31 81 PHE A C 1
ATOM 650 O O . PHE A 1 81 ? -3.129 -5.365 -5.317 1.00 84.31 81 PHE A O 1
ATOM 657 N N . LEU A 1 82 ? -1.103 -5.877 -4.523 1.00 89.69 82 LEU A N 1
ATOM 658 C CA . LEU A 1 82 ? -0.377 -4.924 -5.374 1.00 89.69 82 LEU A CA 1
ATOM 659 C C . LEU A 1 82 ? -0.354 -5.349 -6.844 1.00 89.69 82 LEU A C 1
ATOM 661 O O . LEU A 1 82 ? -0.408 -4.499 -7.728 1.00 89.69 82 LEU A O 1
ATOM 665 N N . GLY A 1 83 ? -0.382 -6.658 -7.110 1.00 90.00 83 GLY A N 1
ATOM 666 C CA . GLY A 1 83 ? -0.425 -7.190 -8.475 1.00 90.00 83 GLY A CA 1
ATOM 667 C C . GLY A 1 83 ? -1.717 -6.860 -9.227 1.00 90.00 83 GLY A C 1
ATOM 668 O O . GLY A 1 83 ? -1.755 -6.955 -10.455 1.00 90.00 83 GLY A O 1
ATOM 669 N N . ILE A 1 84 ? -2.776 -6.434 -8.523 1.00 91.69 84 ILE A N 1
ATOM 670 C CA . ILE A 1 84 ? -4.056 -6.044 -9.134 1.00 91.69 84 ILE A CA 1
ATOM 671 C C . ILE A 1 84 ? -3.832 -4.974 -10.206 1.00 91.69 84 ILE A C 1
ATOM 673 O O . ILE A 1 84 ? -4.394 -5.101 -11.285 1.00 91.69 84 ILE A O 1
ATOM 677 N N . GLY A 1 85 ? -2.952 -3.996 -9.965 1.00 90.62 85 GLY A N 1
ATOM 678 C CA . GLY A 1 85 ? -2.688 -2.897 -10.901 1.00 90.62 85 GLY A CA 1
ATOM 679 C C . GLY A 1 85 ? -2.002 -3.299 -12.212 1.00 90.62 85 GLY A C 1
ATOM 680 O O . GLY A 1 85 ? -1.903 -2.467 -13.106 1.00 90.62 85 GLY A O 1
ATOM 681 N N . ARG A 1 86 ? -1.529 -4.550 -12.347 1.00 93.19 86 ARG A N 1
ATOM 682 C CA . ARG A 1 86 ? -0.863 -5.077 -13.558 1.00 93.19 86 ARG A CA 1
ATOM 683 C C . ARG A 1 86 ? 0.297 -4.215 -14.065 1.00 93.19 86 ARG A C 1
ATOM 685 O O . ARG A 1 86 ? 0.587 -4.184 -15.259 1.00 93.19 86 ARG A O 1
ATOM 692 N N . ILE A 1 87 ? 0.986 -3.562 -13.138 1.00 93.25 87 ILE A N 1
ATOM 693 C CA . ILE A 1 87 ? 2.180 -2.772 -13.419 1.00 93.25 87 ILE A CA 1
ATOM 694 C C . ILE A 1 87 ? 3.331 -3.748 -13.679 1.00 93.25 87 ILE A C 1
ATOM 696 O O . ILE A 1 87 ? 3.611 -4.609 -12.849 1.00 93.25 87 ILE A O 1
ATOM 700 N N . ASN A 1 88 ? 3.963 -3.625 -14.844 1.00 95.75 88 ASN A N 1
ATOM 701 C CA . ASN A 1 88 ? 5.135 -4.404 -15.236 1.00 95.75 88 ASN A CA 1
ATOM 702 C C . ASN A 1 88 ? 6.224 -3.451 -15.725 1.00 95.75 88 ASN A C 1
ATOM 704 O O . ASN A 1 88 ? 6.439 -3.289 -16.926 1.00 95.75 88 ASN A O 1
ATOM 708 N N . ASP A 1 89 ? 6.831 -2.755 -14.772 1.00 97.44 89 ASP A N 1
ATOM 709 C CA . ASP A 1 89 ? 7.830 -1.732 -15.031 1.00 97.44 89 ASP A CA 1
ATOM 710 C C . ASP A 1 89 ? 9.171 -2.138 -14.401 1.00 97.44 89 ASP A C 1
ATOM 712 O O . ASP A 1 89 ? 9.250 -2.248 -13.173 1.00 97.44 89 ASP A O 1
ATOM 716 N N . PRO A 1 90 ? 10.231 -2.356 -15.204 1.00 97.81 90 PRO A N 1
ATOM 717 C CA . PRO A 1 90 ? 11.542 -2.733 -14.686 1.00 97.81 90 PRO A CA 1
ATOM 718 C C . PRO A 1 90 ? 12.120 -1.701 -13.713 1.00 97.81 90 PRO A C 1
ATOM 720 O O . PRO A 1 90 ? 12.802 -2.090 -12.770 1.00 97.81 90 PRO A O 1
ATOM 723 N N . GLN A 1 91 ? 11.807 -0.412 -13.876 1.00 98.00 91 GLN A N 1
ATOM 724 C CA . GLN A 1 91 ? 12.334 0.633 -13.002 1.00 98.00 91 GLN A CA 1
ATOM 725 C C . GLN A 1 91 ? 11.762 0.531 -11.579 1.00 98.00 91 GLN A C 1
ATOM 727 O O . GLN A 1 91 ? 12.467 0.788 -10.605 1.00 98.00 91 GLN A O 1
ATOM 732 N N . ILE A 1 92 ? 10.513 0.076 -11.427 1.00 97.19 92 ILE A N 1
ATOM 733 C CA . ILE A 1 92 ? 9.952 -0.274 -10.111 1.00 97.19 92 ILE A CA 1
ATOM 734 C C . ILE A 1 92 ? 10.742 -1.420 -9.471 1.00 97.19 92 ILE A C 1
ATOM 736 O O . ILE A 1 92 ? 10.990 -1.381 -8.266 1.00 97.19 92 ILE A O 1
ATOM 740 N N . GLY A 1 93 ? 11.162 -2.409 -10.266 1.00 97.75 93 GLY A N 1
ATOM 741 C CA . GLY A 1 93 ? 12.043 -3.485 -9.810 1.00 97.75 93 GLY A CA 1
ATOM 742 C C . GLY A 1 93 ? 13.361 -2.948 -9.252 1.00 97.75 93 GLY A C 1
ATOM 743 O O . GLY A 1 93 ? 13.704 -3.246 -8.112 1.00 97.75 93 GLY A O 1
ATOM 744 N N . GLU A 1 94 ? 14.026 -2.057 -9.992 1.00 98.19 94 GLU A N 1
ATOM 745 C CA . GLU A 1 94 ? 15.284 -1.427 -9.563 1.00 98.19 94 GLU A CA 1
ATOM 746 C C . GLU A 1 94 ? 15.146 -0.677 -8.228 1.00 98.19 94 GLU A C 1
ATOM 748 O O . GLU A 1 94 ? 15.994 -0.825 -7.345 1.00 98.19 94 GLU A O 1
ATOM 753 N N . TYR A 1 95 ? 14.064 0.089 -8.038 1.00 97.56 95 TYR A N 1
ATOM 754 C CA . TYR A 1 95 ? 13.798 0.755 -6.759 1.00 97.56 95 TYR A CA 1
ATOM 755 C C . TYR A 1 95 ? 13.577 -0.244 -5.619 1.00 97.56 95 TYR A C 1
ATOM 757 O O . TYR A 1 95 ? 14.112 -0.055 -4.528 1.00 97.56 95 TYR A O 1
ATOM 765 N N . ILE A 1 96 ? 12.789 -1.297 -5.849 1.00 96.94 96 ILE A N 1
ATOM 766 C CA . ILE A 1 96 ? 12.492 -2.308 -4.825 1.00 96.94 96 ILE A CA 1
ATOM 767 C C . ILE A 1 96 ? 13.766 -3.056 -4.422 1.00 96.94 96 ILE A C 1
ATOM 769 O O . ILE A 1 96 ? 13.999 -3.239 -3.226 1.00 96.94 96 ILE A O 1
ATOM 773 N N . ASP A 1 97 ? 14.602 -3.438 -5.386 1.00 97.75 97 ASP A N 1
ATOM 774 C CA . ASP A 1 97 ? 15.880 -4.110 -5.145 1.00 97.75 97 ASP A CA 1
ATOM 775 C C . ASP A 1 97 ? 16.856 -3.219 -4.372 1.00 97.75 97 ASP A C 1
ATOM 777 O O . ASP A 1 97 ? 17.525 -3.683 -3.445 1.00 97.75 97 ASP A O 1
ATOM 781 N N . ALA A 1 98 ? 16.893 -1.922 -4.690 1.00 96.81 98 ALA A N 1
ATOM 782 C CA . ALA A 1 98 ? 17.710 -0.951 -3.971 1.00 96.81 98 ALA A CA 1
ATOM 783 C C . ALA A 1 98 ? 17.289 -0.785 -2.500 1.00 96.81 98 ALA A C 1
ATOM 785 O O . ALA A 1 98 ? 18.145 -0.512 -1.659 1.00 96.81 98 ALA A O 1
ATOM 786 N N . MET A 1 99 ? 16.006 -0.988 -2.174 1.00 96.19 99 MET A N 1
ATOM 787 C CA . MET A 1 99 ? 15.503 -0.921 -0.796 1.00 96.19 99 MET A CA 1
ATOM 788 C C . MET A 1 99 ? 15.850 -2.167 0.038 1.00 96.19 99 MET A C 1
ATOM 790 O O . MET A 1 99 ? 15.972 -2.059 1.255 1.00 96.19 99 MET A O 1
ATOM 794 N N . VAL A 1 100 ? 16.038 -3.345 -0.5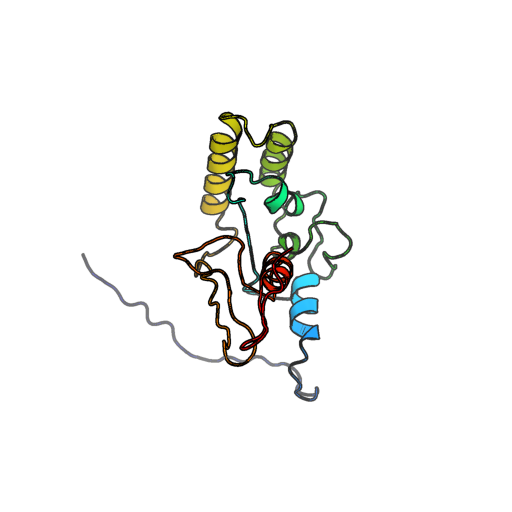76 1.00 95.44 100 VAL A N 1
ATOM 795 C CA . VAL A 1 100 ? 16.286 -4.623 0.133 1.00 95.44 100 VAL A CA 1
ATOM 796 C C . VAL A 1 100 ? 17.434 -4.565 1.159 1.00 95.44 100 VAL A C 1
ATOM 798 O O . VAL A 1 100 ? 17.244 -5.058 2.274 1.00 95.44 100 VAL A O 1
ATOM 801 N N . PRO A 1 101 ? 18.632 -4.033 0.838 1.00 95.88 101 PRO A N 1
ATOM 802 C CA . PRO A 1 101 ? 19.749 -4.025 1.782 1.00 95.88 101 PRO A CA 1
ATOM 803 C C . PRO A 1 101 ? 19.670 -2.898 2.823 1.00 95.88 101 PRO A C 1
ATOM 805 O O . PRO A 1 101 ? 20.519 -2.848 3.716 1.00 95.88 101 PRO A O 1
ATOM 808 N N . VAL A 1 102 ? 18.711 -1.975 2.707 1.00 94.62 102 VAL A N 1
ATOM 809 C CA . VAL A 1 102 ? 18.642 -0.770 3.537 1.00 94.62 102 VAL A CA 1
ATOM 810 C C . VAL A 1 102 ? 17.928 -1.082 4.847 1.00 94.62 102 VAL A C 1
ATOM 812 O O . VAL A 1 102 ? 16.833 -1.640 4.874 1.00 94.62 102 VAL A O 1
ATOM 815 N N . ASN A 1 103 ? 18.552 -0.714 5.967 1.00 93.50 103 ASN A N 1
ATOM 816 C CA . ASN A 1 103 ? 17.886 -0.798 7.260 1.00 93.50 103 ASN A CA 1
ATOM 817 C C . ASN A 1 103 ? 16.770 0.267 7.318 1.00 93.50 103 ASN A C 1
ATOM 819 O O . ASN A 1 103 ? 17.057 1.427 7.025 1.00 93.50 103 ASN A O 1
ATOM 823 N N . PRO A 1 104 ? 15.535 -0.074 7.733 1.00 92.12 104 PRO A N 1
ATOM 824 C CA . PRO A 1 104 ? 14.444 0.888 7.894 1.00 92.12 104 PRO A CA 1
ATOM 825 C C . PRO A 1 104 ? 14.790 2.156 8.688 1.00 92.12 104 PRO A C 1
ATOM 827 O O . PRO A 1 104 ? 14.237 3.214 8.392 1.00 92.12 104 PRO A O 1
ATOM 830 N N . ASP A 1 105 ? 15.693 2.048 9.668 1.00 92.00 105 ASP A N 1
ATOM 831 C CA . ASP A 1 105 ? 16.122 3.153 10.536 1.00 92.00 105 ASP A CA 1
ATOM 832 C C . ASP A 1 105 ? 17.280 3.983 9.940 1.00 92.00 105 ASP A C 1
ATOM 834 O O . ASP A 1 105 ? 17.715 4.971 10.538 1.00 92.00 105 ASP A O 1
ATOM 838 N N . ASP A 1 106 ? 17.813 3.589 8.779 1.00 93.31 106 ASP A N 1
ATOM 839 C CA . ASP A 1 106 ? 18.865 4.335 8.092 1.00 93.31 106 ASP A CA 1
ATOM 840 C C . ASP A 1 106 ? 18.302 5.654 7.525 1.00 93.31 106 ASP A C 1
ATOM 842 O O . ASP A 1 106 ? 17.288 5.637 6.820 1.00 93.31 106 ASP A O 1
ATOM 846 N N . PRO A 1 107 ? 18.948 6.814 7.758 1.00 89.62 107 PRO A N 1
ATOM 847 C CA . PRO A 1 107 ? 18.498 8.094 7.209 1.00 89.62 107 PRO A CA 1
ATOM 848 C C . PRO A 1 107 ? 18.334 8.108 5.680 1.00 89.62 107 PRO A C 1
ATOM 850 O O . PRO A 1 107 ? 17.530 8.878 5.154 1.00 89.62 107 PRO A O 1
ATOM 853 N N . THR A 1 108 ? 19.088 7.274 4.959 1.00 93.94 108 THR A N 1
ATOM 854 C CA . THR A 1 108 ? 19.011 7.156 3.496 1.00 93.94 108 THR A CA 1
ATOM 855 C C . THR A 1 108 ? 17.724 6.486 3.017 1.00 93.94 108 THR A C 1
ATOM 857 O O . THR A 1 108 ? 17.271 6.786 1.911 1.00 93.94 108 THR A O 1
ATOM 860 N N . ASN A 1 109 ? 17.083 5.665 3.859 1.00 94.31 109 ASN A N 1
ATOM 861 C CA . ASN A 1 109 ? 15.817 5.001 3.550 1.00 94.31 109 ASN A CA 1
ATOM 862 C C . ASN A 1 109 ? 14.738 6.021 3.168 1.00 94.31 109 ASN A C 1
ATOM 864 O O . ASN A 1 109 ? 14.074 5.887 2.145 1.00 94.31 109 ASN A O 1
ATOM 868 N N . PHE A 1 110 ? 14.618 7.105 3.939 1.00 93.19 110 PHE A N 1
ATOM 869 C CA . PHE A 1 110 ? 13.607 8.131 3.689 1.00 93.19 110 PHE A CA 1
ATOM 870 C C . PHE A 1 110 ? 13.771 8.792 2.313 1.00 93.19 110 PHE A C 1
ATOM 872 O O . PHE A 1 110 ? 12.791 8.959 1.587 1.00 93.19 110 PHE A O 1
ATOM 879 N N . ALA A 1 111 ? 15.005 9.142 1.937 1.00 94.00 111 ALA A N 1
ATOM 880 C CA . ALA A 1 111 ? 15.288 9.751 0.639 1.00 94.00 111 ALA A CA 1
ATOM 881 C C . ALA A 1 111 ? 14.963 8.787 -0.514 1.00 94.00 111 ALA A C 1
ATOM 883 O O . ALA A 1 111 ? 14.288 9.174 -1.465 1.00 94.00 111 ALA A O 1
ATOM 884 N N . MET A 1 112 ? 15.354 7.516 -0.385 1.00 95.81 112 MET A N 1
ATOM 885 C CA . MET A 1 112 ? 15.069 6.475 -1.375 1.00 95.81 112 MET A CA 1
ATOM 886 C C . MET A 1 112 ? 13.563 6.244 -1.557 1.00 95.81 112 MET A C 1
ATOM 888 O O . MET A 1 112 ? 13.065 6.181 -2.681 1.00 95.81 112 MET A O 1
ATOM 892 N N . VAL A 1 113 ? 12.813 6.170 -0.455 1.00 96.12 113 VAL A N 1
ATOM 893 C CA . VAL A 1 113 ? 11.350 6.058 -0.493 1.00 96.12 113 VAL A CA 1
ATOM 894 C C . VAL A 1 113 ? 10.728 7.284 -1.159 1.00 96.12 113 VAL A C 1
ATOM 896 O O . VAL A 1 113 ? 9.812 7.144 -1.967 1.00 96.12 113 VAL A O 1
ATOM 899 N N . GLN A 1 114 ? 11.233 8.485 -0.875 1.00 95.69 114 GLN A N 1
ATOM 900 C CA . GLN A 1 114 ? 10.741 9.710 -1.498 1.00 95.69 114 GLN A CA 1
ATOM 901 C C . GLN A 1 114 ? 10.988 9.734 -3.015 1.00 95.69 114 GLN A C 1
ATOM 903 O O . GLN A 1 114 ? 10.128 10.206 -3.760 1.00 95.69 114 GLN A O 1
ATOM 908 N N . GLU A 1 115 ? 12.136 9.250 -3.490 1.00 97.06 115 GLU A N 1
ATOM 909 C CA . GLU A 1 115 ? 12.436 9.126 -4.924 1.00 97.06 115 GLU A CA 1
ATOM 910 C C . GLU A 1 115 ? 11.508 8.121 -5.610 1.00 97.06 115 GLU A C 1
ATOM 912 O O . GLU A 1 115 ? 10.897 8.443 -6.629 1.00 97.06 115 GLU A O 1
ATOM 917 N N . PHE A 1 116 ? 11.318 6.947 -5.007 1.00 96.69 116 PHE A N 1
ATOM 918 C CA . PHE A 1 116 ? 10.362 5.956 -5.495 1.00 96.69 116 PHE A CA 1
ATOM 919 C C . PHE A 1 116 ? 8.938 6.532 -5.589 1.00 96.69 116 PHE A C 1
ATOM 921 O O . PHE A 1 116 ? 8.264 6.375 -6.606 1.00 96.69 116 PHE A O 1
ATOM 928 N N . LEU A 1 117 ? 8.475 7.253 -4.563 1.00 95.62 117 LEU A N 1
ATOM 929 C CA . LEU A 1 117 ? 7.148 7.870 -4.584 1.00 95.62 117 LEU A CA 1
ATOM 930 C C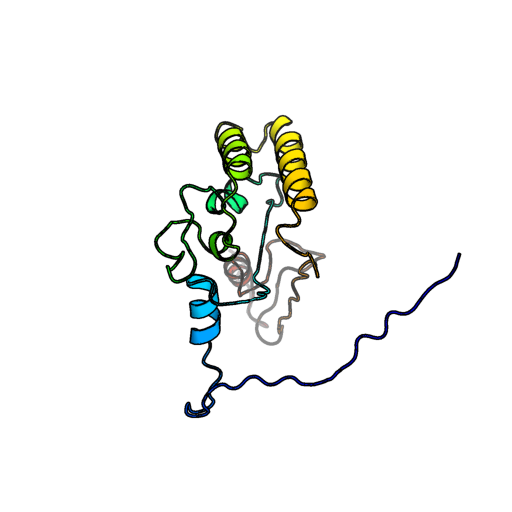 . LEU A 1 117 ? 7.015 8.921 -5.690 1.00 95.62 117 LEU A C 1
ATOM 932 O O . LEU A 1 117 ? 6.003 8.925 -6.391 1.00 95.62 117 LEU A O 1
ATOM 936 N N . GLN A 1 118 ? 8.022 9.778 -5.878 1.00 96.81 118 GLN A N 1
ATOM 937 C CA . GLN A 1 118 ? 8.042 10.745 -6.982 1.00 96.81 118 GLN A CA 1
ATOM 938 C C . GLN A 1 118 ? 7.892 10.035 -8.326 1.00 96.81 118 GLN A C 1
ATOM 940 O O . GLN A 1 118 ? 7.014 10.397 -9.107 1.00 96.81 118 GLN A O 1
ATOM 945 N N . TYR A 1 119 ? 8.650 8.959 -8.537 1.00 97.44 119 TYR A N 1
ATOM 946 C CA . TYR A 1 119 ? 8.557 8.163 -9.750 1.00 97.44 119 TYR A CA 1
ATOM 947 C C . TYR A 1 119 ? 7.151 7.582 -9.969 1.00 97.44 119 TYR A C 1
ATOM 949 O O . TYR A 1 119 ? 6.571 7.730 -11.045 1.00 97.44 119 TYR A O 1
ATOM 957 N N . THR A 1 120 ? 6.538 6.991 -8.937 1.00 94.25 120 THR A N 1
ATOM 958 C CA . THR A 1 120 ? 5.176 6.434 -9.062 1.00 94.25 120 THR A CA 1
ATOM 959 C C . THR A 1 120 ? 4.117 7.494 -9.387 1.00 94.25 120 THR A C 1
ATOM 961 O O . THR A 1 120 ? 3.149 7.198 -10.093 1.00 94.25 120 THR A O 1
ATOM 964 N N . VAL A 1 121 ? 4.301 8.728 -8.900 1.00 94.69 121 VAL A N 1
ATOM 965 C CA . VAL A 1 121 ? 3.435 9.877 -9.200 1.00 94.69 121 VAL A CA 1
ATOM 966 C C . VAL A 1 121 ? 3.638 10.353 -10.636 1.00 94.69 121 VAL A C 1
ATOM 968 O O . VAL A 1 121 ? 2.653 10.588 -11.333 1.00 94.69 121 VAL A O 1
ATOM 971 N N . GLU A 1 122 ? 4.885 10.457 -11.096 1.00 96.94 122 GLU A N 1
ATOM 972 C CA . GLU A 1 122 ? 5.217 10.847 -12.472 1.00 96.94 122 GLU A CA 1
ATOM 973 C C . GLU A 1 122 ? 4.658 9.861 -13.504 1.00 96.94 122 GLU A C 1
ATOM 975 O O . GLU A 1 122 ? 4.137 10.286 -14.534 1.00 96.94 122 GLU A O 1
ATOM 980 N N . GLN A 1 123 ? 4.698 8.559 -13.205 1.00 96.56 123 GLN A N 1
ATOM 981 C CA . GLN A 1 123 ? 4.127 7.516 -14.065 1.00 96.56 123 GLN A CA 1
ATOM 982 C C . GLN A 1 123 ? 2.600 7.389 -13.957 1.00 96.56 123 GLN A C 1
ATOM 984 O O . GLN A 1 123 ? 1.984 6.672 -14.743 1.00 96.56 123 GLN A O 1
ATOM 989 N N . MET A 1 124 ? 1.967 8.076 -12.999 1.00 94.38 124 MET A N 1
ATOM 990 C CA . MET A 1 124 ? 0.519 8.033 -12.765 1.00 94.38 124 MET A CA 1
ATOM 991 C C . MET A 1 124 ? -0.050 6.610 -12.603 1.00 94.38 124 MET A C 1
ATOM 993 O O . MET A 1 124 ? -1.162 6.327 -13.050 1.00 94.38 124 MET A O 1
ATOM 997 N N . TYR A 1 125 ? 0.678 5.714 -11.928 1.00 92.19 125 TYR A N 1
ATOM 998 C CA . TYR A 1 125 ? 0.239 4.322 -11.748 1.00 92.19 125 TYR A CA 1
ATOM 999 C C . TYR A 1 125 ? -1.101 4.181 -11.024 1.00 92.19 125 TYR A C 1
ATOM 1001 O O . TYR A 1 125 ? -1.839 3.228 -11.258 1.00 92.19 125 TYR A O 1
ATOM 1009 N N . ASN A 1 126 ? -1.421 5.134 -10.151 1.00 89.69 126 ASN A N 1
ATOM 1010 C CA . ASN A 1 126 ? -2.688 5.197 -9.445 1.00 89.69 126 ASN A CA 1
ATOM 1011 C C . ASN A 1 126 ? -3.176 6.643 -9.355 1.00 89.69 126 ASN A C 1
ATOM 1013 O O . ASN A 1 126 ? -2.386 7.584 -9.276 1.00 89.69 126 ASN A O 1
ATOM 1017 N N . ILE A 1 127 ? -4.497 6.812 -9.296 1.00 91.06 127 ILE A N 1
ATOM 1018 C CA . ILE A 1 127 ? -5.130 8.101 -9.012 1.00 91.06 127 ILE A CA 1
ATOM 1019 C C . ILE A 1 127 ? -5.584 8.091 -7.553 1.00 91.06 127 ILE A C 1
ATOM 1021 O O . ILE A 1 127 ? -6.581 7.458 -7.201 1.00 91.06 127 ILE A O 1
ATOM 1025 N N . THR A 1 128 ? -4.862 8.808 -6.695 1.00 88.44 128 THR A N 1
ATOM 1026 C CA . THR A 1 128 ? -5.232 8.949 -5.281 1.00 88.44 128 THR A CA 1
ATOM 1027 C C . THR A 1 128 ? -6.453 9.854 -5.150 1.00 88.44 128 THR A C 1
ATOM 1029 O O . THR A 1 128 ? -6.361 11.069 -5.305 1.00 88.44 128 THR A O 1
ATOM 1032 N N . THR A 1 129 ? -7.612 9.265 -4.855 1.00 88.62 129 THR A N 1
ATOM 1033 C CA . THR A 1 129 ? -8.881 10.000 -4.724 1.00 88.62 129 THR A CA 1
ATOM 1034 C C . THR A 1 129 ? -9.162 10.451 -3.296 1.00 88.62 129 THR A C 1
ATOM 1036 O O . THR A 1 129 ? -9.645 11.561 -3.082 1.00 88.62 129 THR A O 1
ATOM 1039 N N . ILE A 1 130 ? -8.857 9.606 -2.310 1.00 86.06 130 ILE A N 1
ATOM 1040 C CA . ILE A 1 130 ? -9.076 9.877 -0.889 1.00 86.06 130 ILE A CA 1
ATOM 1041 C C . ILE A 1 130 ? -7.960 9.259 -0.049 1.00 86.06 130 ILE A C 1
ATOM 1043 O O . ILE A 1 130 ? -7.437 8.195 -0.372 1.00 86.06 130 ILE A O 1
ATOM 1047 N N . SER A 1 131 ? -7.643 9.906 1.071 1.00 81.69 131 SER A N 1
ATOM 1048 C CA . SER A 1 131 ? -6.909 9.264 2.161 1.00 81.69 131 SER A CA 1
ATOM 1049 C C . SER A 1 131 ? -7.907 8.659 3.143 1.00 81.69 131 SER A C 1
ATOM 1051 O O . SER A 1 131 ? -8.914 9.282 3.496 1.00 81.69 131 SER A O 1
ATOM 1053 N N . PHE A 1 132 ? -7.661 7.423 3.563 1.00 75.06 132 PHE A N 1
ATOM 1054 C CA . PHE A 1 132 ? -8.601 6.691 4.394 1.00 75.06 132 PHE A CA 1
ATOM 1055 C C . PHE A 1 132 ? -8.568 7.181 5.845 1.00 75.06 132 PHE A C 1
ATOM 1057 O O . PHE A 1 132 ? -7.574 7.020 6.554 1.00 75.06 132 PHE A O 1
ATOM 1064 N N . LYS A 1 133 ? -9.697 7.720 6.320 1.00 73.25 133 LYS A N 1
ATOM 1065 C CA . LYS A 1 133 ? -9.922 7.994 7.742 1.00 73.25 133 LYS A CA 1
ATOM 1066 C C . LYS A 1 133 ? -10.674 6.825 8.374 1.00 73.25 133 LYS A C 1
ATOM 1068 O O . LYS A 1 133 ? -11.781 6.488 7.962 1.00 73.25 133 LYS A O 1
ATOM 1073 N N . LYS A 1 134 ? -10.080 6.223 9.403 1.00 74.94 134 LYS A N 1
ATOM 1074 C CA . LYS A 1 134 ? -10.699 5.146 10.184 1.00 74.94 134 LYS A CA 1
ATOM 1075 C C . LYS A 1 134 ? -11.793 5.729 11.076 1.00 74.94 134 LYS A C 1
ATOM 1077 O O . LYS A 1 134 ? -11.492 6.405 12.055 1.00 74.94 134 LYS A O 1
ATOM 1082 N N . PHE A 1 135 ? -13.052 5.466 10.744 1.00 78.44 135 PHE A N 1
ATOM 1083 C CA . PHE A 1 135 ? -14.159 5.713 11.663 1.00 78.44 135 PHE A CA 1
ATOM 1084 C C . PHE A 1 135 ? -14.191 4.592 12.693 1.00 78.44 135 PHE A C 1
ATOM 1086 O O . PHE A 1 135 ? -14.313 3.419 12.333 1.00 78.44 135 PHE A O 1
ATOM 1093 N N . VAL A 1 136 ? -14.054 4.957 13.964 1.00 82.44 136 VAL A N 1
ATOM 1094 C CA . VAL A 1 136 ? -14.207 4.019 15.071 1.00 82.44 136 VAL A CA 1
ATOM 1095 C C . VAL A 1 136 ? -15.438 4.418 15.860 1.00 82.44 136 VAL A C 1
ATOM 1097 O O . VAL A 1 136 ? -15.589 5.572 16.250 1.00 82.44 136 VAL A O 1
ATOM 1100 N N . THR A 1 137 ? -16.319 3.453 16.062 1.00 85.25 137 THR A N 1
ATOM 1101 C CA . THR A 1 137 ? -17.496 3.577 16.912 1.00 85.25 137 THR A CA 1
ATOM 1102 C C . THR A 1 137 ? -17.560 2.347 17.795 1.00 85.25 137 THR A C 1
ATOM 1104 O O . THR A 1 137 ? -17.300 1.239 17.318 1.00 85.25 137 THR A O 1
ATOM 1107 N N . TRP A 1 138 ? -17.948 2.529 19.046 1.00 87.56 138 TRP A N 1
ATOM 1108 C CA . TRP A 1 138 ? -18.227 1.449 19.982 1.00 87.56 138 TRP A CA 1
ATOM 1109 C C . TRP A 1 138 ? -19.447 1.813 20.826 1.00 87.56 138 TRP A C 1
ATOM 1111 O O . TRP A 1 138 ? -19.890 2.962 20.836 1.00 87.56 138 TRP A O 1
ATOM 1121 N N . ASP A 1 139 ? -20.010 0.807 21.484 1.00 89.62 139 ASP A N 1
ATOM 1122 C CA . ASP A 1 139 ? -21.107 0.961 22.432 1.00 89.62 139 ASP A CA 1
ATOM 1123 C C . ASP A 1 139 ? -20.583 0.632 23.831 1.00 89.62 139 ASP A C 1
ATOM 1125 O O . ASP A 1 139 ? -20.081 -0.471 24.064 1.00 89.62 139 ASP A O 1
ATOM 1129 N N . GLU A 1 140 ? -20.713 1.585 24.753 1.00 92.00 140 GLU A N 1
ATOM 1130 C CA . GLU A 1 140 ? -20.264 1.440 26.139 1.00 92.00 140 GLU A CA 1
ATOM 1131 C C . GLU A 1 140 ? -21.325 0.837 27.066 1.00 92.00 140 GLU A C 1
ATOM 1133 O O . GLU A 1 140 ? -21.173 0.831 28.283 1.00 92.00 140 GLU A O 1
ATOM 1138 N N . ARG A 1 141 ? -22.422 0.299 26.520 1.00 94.19 141 ARG A N 1
ATOM 1139 C CA . ARG A 1 141 ? -23.496 -0.302 27.319 1.00 94.19 141 ARG A CA 1
ATOM 1140 C C . ARG A 1 141 ? -23.045 -1.484 28.181 1.00 94.19 141 ARG A C 1
ATOM 1142 O O . ARG A 1 141 ? -23.599 -1.685 29.260 1.00 94.19 141 ARG A O 1
ATOM 1149 N N . PHE A 1 142 ? -22.111 -2.297 27.691 1.00 93.19 142 PHE A N 1
ATOM 1150 C CA . PHE A 1 142 ? -21.665 -3.524 28.368 1.00 93.19 142 PHE A CA 1
ATOM 1151 C C . PHE A 1 142 ? -20.175 -3.536 28.697 1.00 93.19 142 PHE A C 1
ATOM 1153 O O . PHE A 1 142 ? -19.776 -4.243 29.618 1.00 93.19 142 PHE A O 1
ATOM 1160 N N . TRP A 1 143 ? -19.376 -2.758 27.970 1.00 92.19 143 TRP A N 1
ATOM 1161 C CA . TRP A 1 143 ? -17.925 -2.705 28.102 1.00 92.19 143 TRP A CA 1
ATOM 1162 C C . TRP A 1 143 ? -17.467 -1.251 28.125 1.00 92.19 143 TRP A C 1
ATOM 1164 O O . TRP A 1 143 ? -17.980 -0.446 27.358 1.00 92.19 143 TRP A O 1
ATOM 1174 N N . THR A 1 144 ? -16.507 -0.916 28.977 1.00 91.94 144 THR A N 1
ATOM 1175 C CA . THR A 1 144 ? -15.874 0.408 29.047 1.00 91.94 144 THR A CA 1
ATOM 1176 C C . THR A 1 144 ? -14.351 0.274 28.922 1.00 91.94 144 THR A C 1
ATOM 1178 O O . THR A 1 144 ? -13.836 -0.841 28.819 1.00 91.94 144 THR A O 1
ATOM 1181 N N . GLY A 1 145 ? -13.630 1.397 28.889 1.00 90.06 145 GLY A N 1
ATOM 1182 C CA . GLY A 1 145 ? -12.167 1.417 28.756 1.00 90.06 145 GLY A CA 1
ATOM 1183 C C . GLY A 1 145 ? -11.662 1.271 27.317 1.00 90.06 145 GLY A C 1
ATOM 1184 O O . GLY A 1 145 ? -10.537 0.823 27.094 1.00 90.06 145 GLY A O 1
ATOM 1185 N N . PHE A 1 146 ? -12.486 1.612 26.319 1.00 89.62 146 PHE A N 1
ATOM 1186 C CA . PHE A 1 146 ? -12.031 1.651 24.930 1.00 89.62 146 PHE A CA 1
ATOM 1187 C C . PHE A 1 146 ? -10.958 2.738 24.752 1.00 89.62 146 PHE A C 1
ATOM 1189 O O . PHE A 1 146 ? -11.186 3.872 25.173 1.00 89.62 146 PHE A O 1
ATOM 1196 N N . PRO A 1 147 ? -9.823 2.438 24.091 1.00 88.75 147 PRO A N 1
ATOM 1197 C CA . PRO A 1 147 ? -8.814 3.446 23.783 1.00 88.75 147 PRO A CA 1
ATOM 1198 C C . PRO A 1 147 ? -9.400 4.606 22.975 1.00 88.75 147 PRO A C 1
ATOM 1200 O O . PRO A 1 147 ? -10.061 4.390 21.954 1.00 88.75 147 PRO A O 1
ATOM 1203 N N . THR A 1 148 ? -9.116 5.835 23.399 1.00 87.75 148 THR A N 1
ATOM 1204 C CA . THR A 1 148 ? -9.579 7.057 22.728 1.00 87.75 148 THR A CA 1
ATOM 1205 C C . THR A 1 148 ? -8.408 7.854 22.155 1.00 87.75 148 THR A C 1
ATOM 1207 O O . THR A 1 148 ? -7.256 7.426 22.209 1.00 87.75 148 THR A O 1
ATOM 1210 N N . ALA A 1 149 ? -8.685 9.014 21.555 1.00 87.19 149 ALA A N 1
ATOM 1211 C CA . ALA A 1 149 ? -7.619 9.915 21.121 1.00 87.19 149 ALA A CA 1
ATOM 1212 C C . ALA A 1 149 ? -6.881 10.549 22.316 1.00 87.19 149 ALA A C 1
ATOM 1214 O O . ALA A 1 149 ? -5.692 10.842 22.217 1.00 87.19 149 ALA A O 1
ATOM 1215 N N . GLU A 1 150 ? -7.583 10.747 23.432 1.00 88.25 150 GLU A N 1
ATOM 1216 C CA . GLU A 1 150 ? -7.055 11.270 24.693 1.00 88.25 150 GLU A CA 1
ATOM 1217 C C . GLU A 1 150 ? -6.239 10.214 25.450 1.00 88.25 150 GLU A C 1
ATOM 1219 O O . GLU A 1 150 ? -5.264 10.560 26.115 1.00 88.25 150 GLU A O 1
ATOM 1224 N N . GLU A 1 151 ? -6.591 8.933 25.298 1.00 86.00 151 GLU A N 1
ATOM 1225 C CA . GLU A 1 151 ? -5.868 7.796 25.877 1.00 86.00 151 GLU A CA 1
ATOM 1226 C C . GLU A 1 151 ? -5.531 6.733 24.806 1.00 86.00 151 GLU A C 1
ATOM 1228 O O . GLU A 1 151 ? -6.164 5.673 24.724 1.00 86.00 151 GLU A O 1
ATOM 1233 N N . PRO A 1 152 ? -4.534 7.001 23.935 1.00 84.38 152 PRO A N 1
ATOM 1234 C CA . PRO A 1 152 ? -4.296 6.221 22.721 1.00 84.38 152 PRO A CA 1
ATOM 1235 C C . PRO A 1 152 ? -3.432 4.974 22.965 1.00 84.38 152 PRO A C 1
ATOM 1237 O O . PRO A 1 152 ? -2.399 4.792 22.322 1.00 84.38 152 PRO A O 1
ATOM 1240 N N . ALA A 1 153 ? -3.839 4.093 23.882 1.00 84.06 153 ALA A N 1
ATOM 1241 C CA . ALA A 1 153 ? -3.060 2.902 24.239 1.00 84.06 153 ALA A CA 1
ATOM 1242 C C . ALA A 1 153 ? -2.823 1.956 23.043 1.00 84.06 153 ALA A C 1
ATOM 1244 O O . ALA A 1 153 ? -1.693 1.564 22.754 1.00 84.06 153 ALA A O 1
ATOM 1245 N N . VAL A 1 154 ? -3.889 1.599 22.322 1.00 84.69 154 VAL A N 1
ATOM 1246 C CA . VAL A 1 154 ? -3.851 0.774 21.103 1.00 84.69 154 VAL A CA 1
ATOM 1247 C C . VAL A 1 154 ? -4.950 1.217 20.144 1.00 84.69 154 VAL A C 1
ATOM 1249 O O . VAL A 1 154 ? -5.934 1.819 20.555 1.00 84.69 154 VAL A O 1
ATOM 1252 N N . MET A 1 155 ? -4.825 0.899 18.853 1.00 84.44 155 MET A N 1
ATOM 1253 C CA . MET A 1 155 ? -5.873 1.224 17.880 1.00 84.44 155 MET A CA 1
ATOM 1254 C C . MET A 1 155 ? -7.138 0.370 18.131 1.00 84.44 155 MET A C 1
ATOM 1256 O O . MET A 1 155 ? -7.085 -0.839 17.896 1.00 84.44 155 MET A O 1
ATOM 1260 N N . PRO A 1 156 ? -8.293 0.969 18.489 1.00 85.00 156 PRO A N 1
ATOM 1261 C CA . PRO A 1 156 ? -9.510 0.250 18.912 1.00 85.00 156 PRO A CA 1
ATOM 1262 C C . PRO A 1 156 ? -10.306 -0.422 17.775 1.00 85.00 156 PRO A C 1
ATOM 1264 O O . PRO A 1 156 ? -11.385 -0.974 17.982 1.00 85.00 156 PRO A O 1
ATOM 1267 N N . LEU A 1 157 ? -9.805 -0.376 16.541 1.00 84.25 157 LEU A N 1
ATOM 1268 C CA . LEU A 1 157 ? -10.535 -0.806 15.353 1.00 84.25 157 LEU A CA 1
ATOM 1269 C C . LEU A 1 157 ? -10.580 -2.338 15.228 1.00 84.25 157 LEU A C 1
ATOM 1271 O O . LEU A 1 157 ? -9.603 -2.952 14.799 1.00 84.25 157 LEU A O 1
ATOM 1275 N N . TYR A 1 158 ? -11.725 -2.944 15.555 1.00 79.75 158 TYR A N 1
ATOM 1276 C CA . TYR A 1 158 ? -11.905 -4.404 15.639 1.00 79.75 158 TYR A CA 1
ATOM 1277 C C . TYR A 1 158 ? -11.616 -5.176 14.340 1.00 79.75 158 TYR A C 1
ATOM 1279 O O . TYR A 1 158 ? -11.165 -6.315 14.398 1.00 79.75 158 TYR A O 1
ATOM 1287 N N . TRP A 1 159 ? -11.862 -4.578 13.169 1.00 77.25 159 TRP A N 1
ATOM 1288 C CA . TRP A 1 159 ? -11.635 -5.228 11.869 1.00 77.25 159 TRP A CA 1
ATOM 1289 C C . TRP A 1 159 ? -10.203 -5.057 11.345 1.00 77.25 159 TRP A C 1
ATOM 1291 O O . TRP A 1 159 ? -9.870 -5.543 10.268 1.00 77.25 159 TRP A O 1
ATOM 1301 N N . PHE A 1 160 ? -9.342 -4.384 12.108 1.00 76.81 160 PHE A N 1
ATOM 1302 C CA . PHE A 1 160 ? -7.923 -4.233 11.816 1.00 76.81 160 PHE A CA 1
ATOM 1303 C C . PHE A 1 160 ? -7.086 -4.905 12.911 1.00 76.81 160 PHE A C 1
ATOM 1305 O O . PHE A 1 160 ? -7.566 -5.157 14.014 1.00 76.81 160 PHE A O 1
ATOM 1312 N N . GLN A 1 161 ? -5.804 -5.162 12.642 1.00 76.38 161 GLN A N 1
ATOM 1313 C CA . GLN A 1 161 ? -4.936 -5.925 13.555 1.00 76.38 161 GLN A CA 1
ATOM 1314 C C . GLN A 1 161 ? -4.823 -5.352 14.979 1.00 76.38 161 GLN A C 1
ATOM 1316 O O . GLN A 1 161 ? -4.521 -6.108 15.896 1.00 76.38 161 GLN A O 1
ATOM 1321 N N . GLY A 1 162 ? -5.059 -4.050 15.174 1.00 77.75 162 GLY A N 1
ATOM 1322 C CA . GLY A 1 162 ? -4.989 -3.403 16.488 1.00 77.75 162 GLY A CA 1
ATOM 1323 C C . GLY A 1 162 ? -6.161 -3.739 17.415 1.00 77.75 162 GLY A C 1
ATOM 1324 O O . GLY A 1 162 ? -5.951 -3.938 18.609 1.00 77.75 162 GLY A O 1
ATOM 1325 N N . GLY A 1 163 ? -7.380 -3.873 16.881 1.00 83.44 163 GLY A N 1
ATOM 1326 C CA . GLY A 1 163 ? -8.581 -3.975 17.714 1.00 83.44 163 GLY A CA 1
ATOM 1327 C C . GLY A 1 163 ? -8.648 -5.243 18.561 1.00 83.44 163 GLY A C 1
ATOM 1328 O O . GLY A 1 163 ? -9.210 -5.218 19.651 1.00 83.44 163 GLY A O 1
ATOM 1329 N N . LYS A 1 164 ? -8.002 -6.332 18.127 1.00 84.44 164 LYS A N 1
ATOM 1330 C CA . LYS A 1 164 ? -7.900 -7.564 18.928 1.00 84.44 164 LYS A CA 1
ATOM 1331 C C . LYS A 1 164 ? -7.169 -7.353 20.261 1.00 84.44 164 LYS A C 1
ATOM 1333 O O . LYS A 1 164 ? -7.443 -8.073 21.213 1.00 84.44 164 LYS A O 1
ATOM 1338 N N . TYR A 1 165 ? -6.263 -6.375 20.326 1.00 87.06 165 TYR A N 1
ATOM 1339 C CA . TYR A 1 165 ? -5.558 -6.009 21.555 1.00 87.06 165 TYR A CA 1
ATOM 1340 C C . TYR A 1 165 ? -6.378 -5.038 22.405 1.00 87.06 165 TYR A C 1
ATOM 1342 O O . TYR A 1 165 ? -6.344 -5.132 23.624 1.00 87.06 165 TYR A O 1
ATOM 1350 N N . ALA A 1 166 ? -7.179 -4.171 21.776 1.00 87.50 166 ALA A N 1
ATOM 1351 C CA . ALA A 1 166 ? -8.071 -3.253 22.487 1.00 87.50 166 ALA A CA 1
ATOM 1352 C C . ALA A 1 166 ? -9.137 -3.990 23.308 1.00 87.50 166 ALA A C 1
ATOM 1354 O O . ALA A 1 166 ? -9.495 -3.544 24.385 1.00 87.50 166 ALA A O 1
ATOM 1355 N N . ILE A 1 167 ? -9.616 -5.144 22.831 1.00 86.44 167 ILE A N 1
ATOM 1356 C CA . ILE A 1 167 ? -10.620 -5.946 23.549 1.00 86.44 167 ILE A CA 1
ATOM 1357 C C . ILE A 1 167 ? -10.082 -6.462 24.895 1.00 86.44 167 ILE A C 1
ATOM 1359 O O . ILE A 1 167 ? -10.851 -6.627 25.836 1.00 86.44 167 ILE A O 1
ATOM 1363 N N . GLN A 1 168 ? -8.773 -6.706 25.005 1.00 85.69 168 GLN A N 1
ATOM 1364 C CA . GLN A 1 168 ? -8.163 -7.254 26.222 1.00 85.69 168 GLN A CA 1
ATOM 1365 C C . GLN A 1 168 ? -8.100 -6.245 27.373 1.00 85.69 168 GLN A C 1
ATOM 1367 O O . GLN A 1 168 ? -7.971 -6.660 28.520 1.00 85.69 168 GLN A O 1
ATOM 1372 N N . SER A 1 169 ? -8.179 -4.945 27.075 1.00 84.88 169 SER A N 1
ATOM 1373 C CA . SER A 1 169 ? -8.160 -3.877 28.077 1.00 84.88 169 SER A CA 1
ATOM 1374 C C . SER A 1 169 ? -9.555 -3.417 28.503 1.00 84.88 169 SER A C 1
ATOM 1376 O O . SER A 1 169 ? -9.657 -2.491 29.299 1.00 84.88 169 SER A O 1
ATOM 1378 N N . LEU A 1 170 ? -10.625 -4.013 27.963 1.00 89.88 170 LEU A N 1
ATOM 1379 C CA . LEU A 1 170 ? -11.990 -3.598 28.277 1.00 89.88 170 LEU A CA 1
ATOM 1380 C C . LEU A 1 170 ? -12.473 -4.200 29.593 1.00 89.88 170 LEU A C 1
ATOM 1382 O O . LEU A 1 170 ? -12.243 -5.375 29.885 1.00 89.88 170 LEU A O 1
ATOM 1386 N N . GLU A 1 171 ? -13.246 -3.414 30.333 1.00 91.94 171 GLU A N 1
ATOM 1387 C CA . GLU A 1 171 ? -13.873 -3.837 31.582 1.00 91.94 171 GLU A CA 1
ATOM 1388 C C . GLU A 1 171 ? -15.393 -3.938 31.424 1.00 91.94 171 GLU A C 1
ATOM 1390 O O . GLU A 1 171 ? -15.999 -3.097 30.751 1.00 91.94 171 GLU A O 1
ATOM 1395 N N . PRO A 1 172 ? -16.048 -4.948 32.025 1.00 94.06 172 PRO A N 1
ATOM 1396 C CA . PRO A 1 172 ? -17.497 -5.037 31.995 1.00 94.06 172 PRO A CA 1
ATOM 1397 C C . PRO A 1 172 ? -18.114 -3.918 32.838 1.00 94.06 172 PRO A C 1
ATOM 1399 O O . PRO A 1 172 ? -17.697 -3.660 33.969 1.00 94.06 172 PRO A O 1
ATOM 1402 N N . VAL A 1 173 ? -19.165 -3.286 32.322 1.00 91.38 173 VAL A N 1
ATOM 1403 C CA . VAL A 1 173 ? -19.891 -2.238 33.050 1.00 91.38 173 VAL A CA 1
ATOM 1404 C C . VAL A 1 173 ? -20.501 -2.821 34.327 1.00 91.38 173 VAL A C 1
ATOM 1406 O O . VAL A 1 173 ? -21.327 -3.732 34.278 1.00 91.38 173 VAL A O 1
ATOM 1409 N N . GLY A 1 174 ? -20.092 -2.291 35.483 1.00 83.62 174 GLY A N 1
ATOM 1410 C CA . GLY A 1 174 ? -20.539 -2.754 36.803 1.00 83.62 174 GLY A CA 1
ATOM 1411 C C . GLY A 1 174 ? -19.768 -3.955 37.364 1.00 83.62 174 GLY A C 1
ATOM 1412 O O . GLY A 1 174 ? -20.119 -4.441 38.439 1.00 83.62 174 GLY A O 1
ATOM 1413 N N . GLY A 1 175 ? -18.723 -4.431 36.679 1.00 70.38 175 GLY A N 1
ATOM 1414 C CA . GLY A 1 175 ? -17.798 -5.407 37.243 1.00 70.38 175 GLY A CA 1
ATOM 1415 C C . GLY A 1 175 ? -16.852 -4.749 38.244 1.00 70.38 175 GLY A C 1
ATOM 1416 O O . GLY A 1 175 ? -16.157 -3.795 37.920 1.00 70.38 175 GLY A O 1
ATOM 1417 N N . THR A 1 176 ? -16.806 -5.263 39.471 1.00 57.19 176 THR A N 1
ATOM 1418 C CA . THR A 1 176 ? -15.748 -4.932 40.431 1.00 57.19 176 THR A CA 1
ATOM 1419 C C . THR A 1 176 ? -14.427 -5.500 39.929 1.00 57.19 176 THR A C 1
A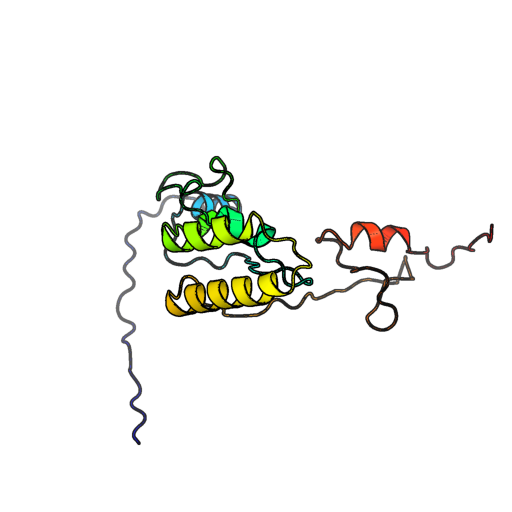TOM 1421 O O . THR A 1 176 ? -14.247 -6.719 39.919 1.00 57.19 176 THR A O 1
ATOM 1424 N N . THR A 1 177 ? -13.495 -4.631 39.553 1.00 55.56 177 THR A N 1
ATOM 1425 C CA . THR A 1 177 ? -12.084 -4.982 39.413 1.00 55.56 177 THR A CA 1
ATOM 1426 C C . THR A 1 177 ? -11.568 -5.447 40.772 1.00 55.56 177 THR A C 1
ATOM 1428 O O . THR A 1 177 ? -11.37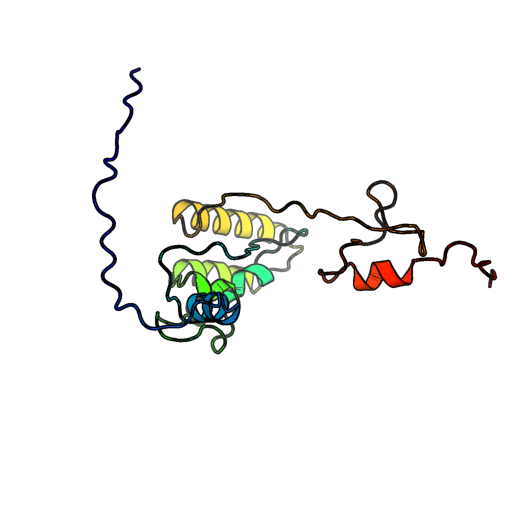2 -4.662 41.698 1.00 55.56 177 THR A O 1
ATOM 1431 N N . SER A 1 178 ? -11.389 -6.757 40.937 1.00 50.53 178 SER A N 1
ATOM 1432 C CA . SER A 1 178 ? -10.604 -7.286 42.047 1.00 50.53 178 SER A CA 1
ATOM 1433 C C . SER A 1 178 ? -9.149 -6.902 41.789 1.00 50.53 178 SER A C 1
ATOM 1435 O O . SER A 1 178 ? -8.499 -7.490 40.925 1.00 50.53 178 SER A O 1
ATOM 1437 N N . SER A 1 179 ? -8.666 -5.885 42.496 1.00 45.19 179 SER A N 1
ATOM 1438 C CA . SER A 1 179 ? -7.248 -5.540 42.558 1.00 45.19 179 SER A CA 1
ATOM 1439 C C . SER A 1 179 ? -6.447 -6.767 43.010 1.00 45.19 179 SER A C 1
ATOM 1441 O O . SER A 1 179 ? -6.676 -7.253 44.121 1.00 45.19 179 SER A O 1
ATOM 1443 N N . ASN A 1 180 ? -5.541 -7.252 42.159 1.00 39.81 180 ASN A N 1
ATOM 1444 C CA . ASN A 1 180 ? -4.432 -8.122 42.562 1.00 39.81 180 ASN A CA 1
ATOM 1445 C C . ASN A 1 180 ? -3.212 -7.265 42.888 1.00 39.81 180 ASN A C 1
ATOM 1447 O O . ASN A 1 180 ? -2.979 -6.293 42.134 1.00 39.81 180 ASN A O 1
#

Foldseek 3Di:
DDDDDDDDDPDDPDPPDPDDDDDDPPPVVLLVCLQQLVDPDDDDDADQADPLQARLVRQVLLALQLEDHRRHGSPPSPSPSVNSLRDNDVVSNVLNVVSVVDDSPDPVRNVSSVVSVVVCVVVCSDDCDDDDDDDDDDDPPFKDDQADPVRPPWDCDCVDPTVVVRVVRIDTVPDDDPDD

Radius of gyration: 22.96 Å; chains: 1; bounding box: 49×51×69 Å